Protein AF-A0A540LCJ0-F1 (afdb_monomer_lite)

Secondary structure (DSSP, 8-state):
-HHHHHHHHHHHHHHHHHHHTTTT--SHHHHHHHHHHHHHHHHHHHHHHHHHHHHHH-GGGSTT-

Radius of gyration: 15.33 Å; chains: 1; bounding box: 35×30×34 Å

pLDDT: mean 92.01, std 11.47, range [53.97, 98.69]

Foldseek 3Di:
DVVLLVVLVVLLVVLVVVLVVCPPPDDPVNVVSNVVSVVSNVVSVVVNVVVVCCVVPNPVPPVPD

InterPro domains:
  IPR006501 Pectinesterase inhibitor domain [PF04043] (1-50)
  IPR006501 Pectinesterase inhibitor domain [TIGR01614] (2-54)
  IPR035513 Invertase/pectin methylesterase inhibitor domain superfamily [G3DSA:1.20.140.40] (1-56)
  IPR035513 Inve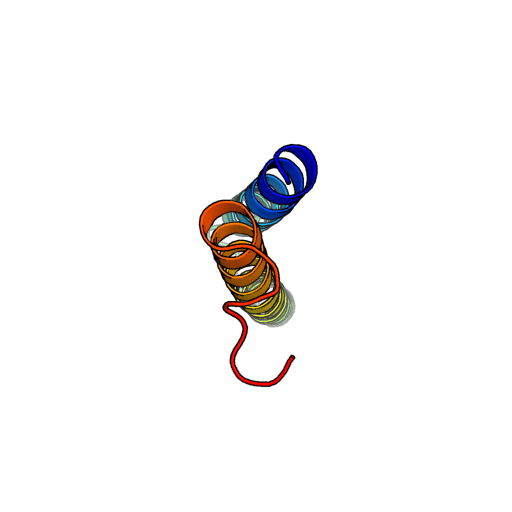rtase/pectin methylesterase inhibitor domain superfamily [SSF101148] (2-54)

Sequence (65 aa):
MADLNTWLSAALTNGDTCLDGFEGQKGKPVKLLQDRVLKVTYITSNALALVNKLATTGLGSLPNL

Organism: Malus baccata (NCBI:txid106549)

Structure (mmCIF, N/CA/C/O backbone):
data_AF-A0A540LCJ0-F1
#
_entry.id   AF-A0A540LCJ0-F1
#
loop_
_atom_site.group_PDB
_atom_site.id
_atom_site.type_symbol
_atom_site.label_atom_id
_atom_site.label_alt_id
_atom_site.label_comp_id
_atom_site.label_asym_id
_atom_site.label_entity_id
_atom_site.label_seq_id
_atom_site.pdbx_PDB_ins_code
_atom_site.Cartn_x
_atom_site.Cartn_y
_atom_site.Cartn_z
_atom_site.occupancy
_atom_site.B_iso_or_equiv
_atom_site.auth_seq_id
_atom_site.auth_comp_id
_atom_site.auth_asym_id
_atom_site.auth_atom_id
_atom_site.pdbx_PDB_model_num
ATOM 1 N N . MET A 1 1 ? 9.586 0.324 -16.302 1.00 84.75 1 MET A N 1
ATOM 2 C CA . MET A 1 1 ? 9.730 -0.073 -14.879 1.00 84.75 1 MET A CA 1
ATOM 3 C C . MET A 1 1 ? 9.585 1.103 -13.923 1.00 84.75 1 MET A C 1
ATOM 5 O O . MET A 1 1 ? 8.913 0.925 -12.919 1.00 84.75 1 MET A O 1
ATOM 9 N N . ALA A 1 2 ? 10.148 2.282 -14.227 1.00 89.38 2 ALA A N 1
ATOM 10 C CA . ALA A 1 2 ? 10.036 3.472 -13.372 1.00 89.38 2 ALA A CA 1
ATOM 11 C C . ALA A 1 2 ? 8.580 3.877 -13.059 1.00 89.38 2 ALA A C 1
ATOM 13 O O . ALA A 1 2 ? 8.245 4.052 -11.889 1.00 89.38 2 ALA A O 1
ATOM 14 N N . ASP A 1 3 ? 7.702 3.925 -14.067 1.00 95.56 3 ASP A N 1
ATOM 15 C CA . ASP A 1 3 ? 6.285 4.269 -13.856 1.00 95.56 3 ASP A CA 1
ATOM 16 C C . ASP A 1 3 ? 5.570 3.249 -12.963 1.00 95.56 3 ASP A C 1
ATOM 18 O O . ASP A 1 3 ? 4.904 3.623 -12.005 1.00 95.56 3 ASP A O 1
ATOM 22 N N . LEU A 1 4 ? 5.780 1.947 -13.207 1.00 95.62 4 LEU A N 1
ATOM 23 C CA . LEU A 1 4 ? 5.209 0.882 -12.373 1.00 95.62 4 LEU A CA 1
ATOM 24 C C . LEU A 1 4 ? 5.684 0.974 -10.920 1.00 95.62 4 LEU A C 1
ATOM 26 O O . LEU A 1 4 ? 4.875 0.836 -10.009 1.00 95.62 4 LEU A O 1
ATOM 30 N N . ASN A 1 5 ? 6.976 1.224 -10.692 1.00 95.00 5 ASN A N 1
ATOM 31 C CA . ASN A 1 5 ? 7.508 1.421 -9.344 1.00 95.00 5 ASN A CA 1
ATOM 32 C C . ASN A 1 5 ? 6.872 2.654 -8.674 1.00 95.00 5 ASN A C 1
ATOM 34 O O . ASN A 1 5 ? 6.441 2.566 -7.524 1.00 95.00 5 ASN A O 1
ATOM 38 N N . THR A 1 6 ? 6.729 3.756 -9.415 1.00 97.25 6 THR A N 1
ATOM 39 C CA . THR A 1 6 ? 6.093 4.991 -8.932 1.00 97.25 6 THR A CA 1
ATOM 40 C C . THR A 1 6 ? 4.637 4.748 -8.539 1.00 97.25 6 THR A C 1
ATOM 42 O O . THR A 1 6 ? 4.226 5.119 -7.442 1.00 97.25 6 THR A O 1
ATOM 45 N N . TRP A 1 7 ? 3.855 4.078 -9.387 1.00 98.19 7 TRP A N 1
ATOM 46 C CA . TRP A 1 7 ? 2.442 3.803 -9.118 1.00 98.19 7 TRP A CA 1
ATOM 47 C C . TRP A 1 7 ? 2.239 2.826 -7.962 1.00 98.19 7 TRP A C 1
ATOM 49 O O . TRP A 1 7 ? 1.359 3.043 -7.133 1.00 98.19 7 TRP A O 1
ATOM 59 N N . LEU A 1 8 ? 3.055 1.773 -7.875 1.00 98.19 8 LEU A N 1
ATOM 60 C CA . LEU A 1 8 ? 2.976 0.805 -6.779 1.00 98.19 8 LEU A CA 1
ATOM 61 C C . LEU A 1 8 ? 3.394 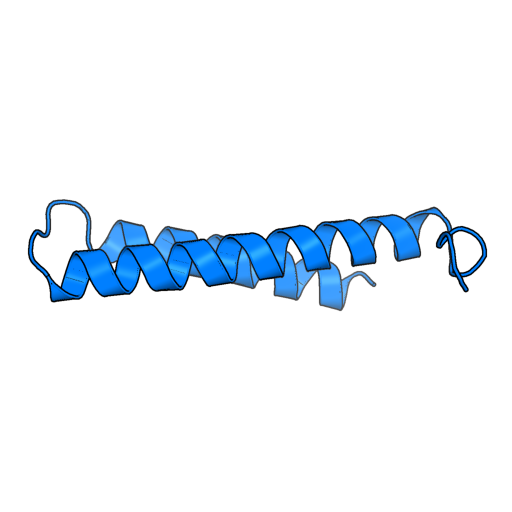1.435 -5.444 1.00 98.19 8 LEU A C 1
ATOM 63 O O . LEU A 1 8 ? 2.729 1.213 -4.435 1.00 98.19 8 LEU A O 1
ATOM 67 N N . SER A 1 9 ? 4.435 2.271 -5.439 1.00 97.94 9 SER A N 1
ATOM 68 C CA . SER A 1 9 ? 4.837 3.026 -4.245 1.00 97.94 9 SER A CA 1
ATOM 69 C C . SER A 1 9 ? 3.744 4.009 -3.818 1.00 97.94 9 SER A C 1
ATOM 71 O O . SER A 1 9 ? 3.374 4.041 -2.648 1.00 97.94 9 SER A O 1
ATOM 73 N N . ALA A 1 10 ? 3.147 4.734 -4.770 1.00 98.50 10 ALA A N 1
ATOM 74 C CA . ALA A 1 10 ? 2.026 5.628 -4.493 1.00 98.50 10 ALA A CA 1
ATOM 75 C C . ALA A 1 10 ? 0.797 4.876 -3.952 1.00 98.50 10 ALA A C 1
ATOM 77 O O . ALA A 1 10 ? 0.132 5.367 -3.047 1.00 98.50 10 ALA A O 1
ATOM 78 N N . ALA A 1 11 ? 0.499 3.675 -4.456 1.00 98.44 11 ALA A N 1
ATOM 79 C CA . ALA A 1 11 ? -0.603 2.860 -3.950 1.00 98.44 11 ALA A CA 1
ATOM 80 C C . ALA A 1 11 ? -0.394 2.419 -2.489 1.00 98.44 11 ALA A C 1
ATOM 82 O O . ALA A 1 11 ? -1.365 2.396 -1.733 1.00 98.44 11 ALA A O 1
ATOM 83 N N . LEU A 1 12 ? 0.846 2.117 -2.079 1.00 98.69 12 LEU A N 1
ATOM 84 C CA . LEU A 1 12 ? 1.183 1.850 -0.673 1.00 98.69 12 LEU A CA 1
ATOM 85 C C . LEU A 1 12 ? 0.962 3.100 0.184 1.00 98.69 12 LEU A C 1
ATOM 87 O O . LEU A 1 12 ? 0.192 3.049 1.139 1.00 98.69 12 LEU A O 1
ATOM 91 N N . THR A 1 13 ? 1.545 4.236 -0.215 1.00 98.56 13 THR A N 1
ATOM 92 C CA . THR A 1 13 ? 1.402 5.507 0.513 1.00 98.56 13 THR A CA 1
ATOM 93 C C . THR A 1 13 ? -0.056 5.942 0.635 1.00 98.56 13 THR A C 1
ATOM 95 O O . THR A 1 13 ? -0.489 6.341 1.709 1.00 98.56 13 THR A O 1
ATOM 98 N N . ASN A 1 14 ? -0.848 5.813 -0.432 1.00 98.38 14 ASN A N 1
ATOM 99 C CA . ASN A 1 14 ? -2.275 6.133 -0.402 1.00 98.38 14 ASN A CA 1
ATOM 100 C C . ASN A 1 14 ? -3.050 5.220 0.560 1.00 98.38 14 ASN A C 1
ATOM 102 O O . ASN A 1 14 ? -4.019 5.665 1.173 1.00 98.38 14 ASN A O 1
ATOM 106 N N . GLY A 1 15 ? -2.642 3.952 0.683 1.00 98.19 15 GLY A N 1
ATOM 107 C CA . GLY A 1 15 ? -3.186 3.024 1.671 1.00 98.19 15 GLY A CA 1
ATOM 108 C C . GLY A 1 15 ? -2.900 3.490 3.096 1.00 98.19 15 GLY A C 1
ATOM 109 O O . GLY A 1 15 ? -3.829 3.585 3.895 1.00 98.19 15 GLY A O 1
ATOM 110 N N . ASP A 1 16 ? -1.652 3.856 3.382 1.00 98.06 16 ASP A N 1
ATOM 111 C CA . ASP A 1 16 ? -1.244 4.358 4.698 1.00 98.06 16 ASP A CA 1
ATOM 112 C C . ASP A 1 16 ? -1.977 5.666 5.045 1.00 98.06 16 ASP A C 1
ATOM 114 O O . ASP A 1 16 ? -2.664 5.737 6.062 1.00 98.06 16 ASP A O 1
ATOM 118 N N . THR A 1 17 ? -1.979 6.649 4.136 1.00 98.06 17 THR A N 1
ATOM 119 C CA . THR A 1 17 ? -2.721 7.913 4.309 1.00 98.06 17 THR A CA 1
ATOM 120 C C . THR A 1 17 ? -4.227 7.689 4.479 1.00 98.06 17 THR A C 1
ATOM 122 O O . THR A 1 17 ? -4.892 8.421 5.215 1.00 98.06 17 THR A O 1
ATOM 125 N N . CYS A 1 18 ? -4.797 6.672 3.822 1.00 96.75 18 CYS A N 1
ATOM 126 C CA . CYS A 1 18 ? -6.191 6.302 4.046 1.00 96.75 18 CYS A CA 1
ATOM 127 C C . CYS A 1 18 ? -6.420 5.871 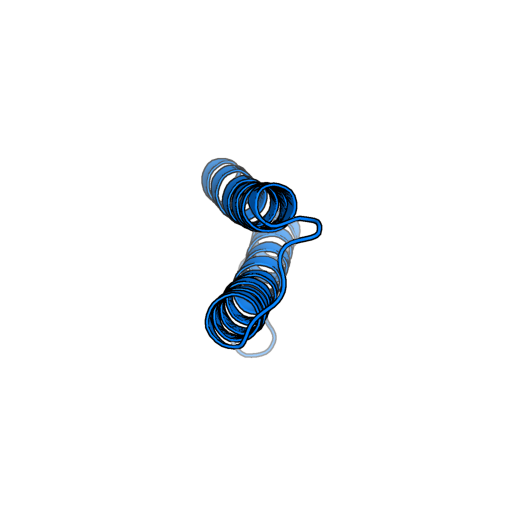5.498 1.00 96.75 18 CYS A C 1
ATOM 129 O O . CYS A 1 18 ? -7.422 6.288 6.073 1.00 96.75 18 CYS A O 1
ATOM 131 N N . LEU A 1 19 ? -5.523 5.076 6.092 1.00 97.62 19 LEU A N 1
ATOM 132 C CA . LEU A 1 19 ? -5.643 4.627 7.483 1.00 97.62 19 LEU A CA 1
ATOM 133 C C . LEU A 1 19 ? -5.442 5.762 8.486 1.00 97.62 19 LEU A C 1
ATOM 135 O O . LEU A 1 19 ? -6.189 5.814 9.466 1.00 97.62 19 LEU A O 1
ATOM 139 N N . ASP A 1 20 ? -4.520 6.685 8.209 1.00 97.69 20 ASP A N 1
ATOM 140 C CA . ASP A 1 20 ? -4.299 7.886 9.025 1.00 97.69 20 ASP A CA 1
ATOM 141 C C . ASP A 1 20 ? -5.591 8.710 9.162 1.00 97.69 20 ASP A C 1
ATOM 143 O O . ASP A 1 20 ? -5.938 9.181 10.245 1.00 97.69 20 ASP A O 1
ATOM 147 N N . GLY A 1 21 ? -6.389 8.802 8.090 1.00 97.12 21 GLY A N 1
ATOM 148 C CA . GLY A 1 21 ? -7.691 9.482 8.106 1.00 97.12 21 GLY A CA 1
ATOM 149 C C . GLY A 1 21 ? -8.737 8.866 9.051 1.00 97.12 21 GLY A C 1
ATOM 150 O O . GLY A 1 21 ? -9.746 9.508 9.348 1.00 97.12 21 GLY A O 1
ATOM 151 N N . PHE A 1 22 ? -8.513 7.642 9.537 1.00 96.69 22 PHE A N 1
ATOM 152 C CA . PHE A 1 22 ? -9.371 6.957 10.510 1.00 96.69 22 PHE A CA 1
ATOM 153 C C . PHE A 1 22 ? -8.685 6.749 11.865 1.00 96.69 22 PHE A C 1
ATOM 155 O O . PHE A 1 22 ? -9.200 5.992 12.698 1.00 96.69 22 PHE A O 1
ATOM 162 N N . GLU A 1 23 ? -7.551 7.399 12.125 1.00 95.06 23 GLU A N 1
ATOM 163 C CA . GLU A 1 23 ? -6.878 7.292 13.415 1.00 95.06 23 GLU A CA 1
ATOM 164 C C . GLU A 1 23 ? -7.821 7.696 14.569 1.00 95.06 23 GLU A C 1
ATOM 166 O O . GLU A 1 23 ? -8.617 8.634 14.482 1.00 95.06 23 GLU A O 1
ATOM 171 N N . GLY A 1 24 ? -7.810 6.913 15.651 1.00 94.44 24 GLY A N 1
ATOM 172 C CA . GLY A 1 24 ? -8.698 7.105 16.804 1.00 94.44 24 GLY A CA 1
ATOM 173 C C . GLY A 1 24 ? -10.161 6.689 16.589 1.00 94.44 24 GLY A C 1
ATOM 174 O O . GLY A 1 24 ? -10.896 6.545 17.571 1.00 94.44 24 GLY A O 1
ATOM 175 N N . GLN A 1 25 ? -10.590 6.418 15.352 1.00 95.75 25 GLN A N 1
ATOM 176 C CA . GLN A 1 25 ? -11.930 5.908 15.064 1.00 95.75 25 GLN A CA 1
ATOM 177 C C . GLN A 1 25 ? -12.029 4.418 15.410 1.00 95.75 25 GLN A C 1
ATOM 179 O O . GLN A 1 25 ? -11.117 3.626 15.167 1.00 95.75 25 GLN A O 1
ATOM 184 N N . LYS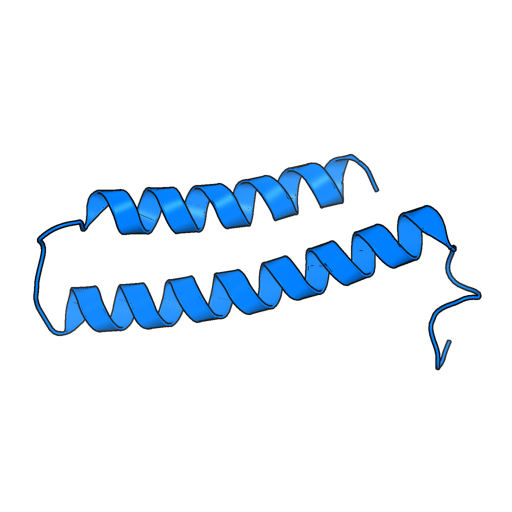 A 1 26 ? -13.165 4.008 15.983 1.00 93.00 26 LYS A N 1
ATOM 185 C CA . LYS A 1 26 ? -13.426 2.616 16.379 1.00 93.00 26 LYS A CA 1
ATOM 186 C C . LYS A 1 26 ? -14.757 2.145 15.814 1.00 93.00 26 LYS A C 1
ATOM 188 O O . LYS A 1 26 ? -15.701 2.913 15.681 1.00 93.00 26 LYS A O 1
ATOM 193 N N . GLY A 1 27 ? -14.846 0.853 15.515 1.00 97.31 27 GLY A N 1
ATOM 194 C CA . GLY A 1 27 ? -16.083 0.221 15.066 1.00 97.31 27 GLY A CA 1
ATOM 195 C C . GLY A 1 27 ? -15.844 -0.865 14.028 1.00 97.31 27 GLY A C 1
ATOM 196 O O . GLY A 1 27 ? -14.795 -0.928 13.387 1.00 97.31 27 GLY A O 1
ATOM 197 N N . LYS A 1 28 ? -16.847 -1.729 13.843 1.00 97.75 28 LYS A N 1
ATOM 198 C CA . LYS A 1 28 ? -16.792 -2.824 12.864 1.00 97.75 28 LYS A CA 1
ATOM 199 C C . LYS A 1 28 ? -16.478 -2.340 11.434 1.00 97.75 28 LYS A C 1
ATOM 201 O O . LYS A 1 28 ? -15.658 -2.992 10.793 1.00 97.75 28 LYS A O 1
ATOM 206 N N . PRO A 1 29 ? -17.044 -1.223 10.928 1.00 97.12 29 PRO A N 1
ATOM 207 C CA . PRO A 1 29 ? -16.710 -0.728 9.591 1.00 97.12 29 PRO A CA 1
ATOM 208 C C . PRO A 1 29 ? -15.242 -0.307 9.447 1.00 97.12 29 PRO A C 1
ATOM 210 O O . PRO A 1 29 ? -14.610 -0.677 8.464 1.00 97.12 29 PRO A O 1
ATOM 213 N N . VAL A 1 30 ? -14.686 0.394 10.444 1.00 97.12 30 VAL A N 1
ATOM 214 C CA . VAL A 1 30 ? -13.278 0.833 10.445 1.00 97.12 30 VAL A CA 1
ATOM 215 C C . VAL A 1 30 ? -12.340 -0.371 10.456 1.00 97.12 30 VAL A C 1
ATOM 217 O O . VAL A 1 30 ? -11.404 -0.424 9.667 1.00 97.12 30 VAL A O 1
ATOM 220 N N . LYS A 1 31 ? -12.641 -1.394 11.266 1.00 97.81 31 LYS A N 1
ATOM 221 C CA . LYS A 1 31 ? -11.856 -2.636 11.280 1.00 97.81 31 LYS A CA 1
ATOM 222 C C . LYS A 1 31 ? -11.895 -3.362 9.931 1.00 97.81 31 LYS A C 1
ATOM 224 O O . LYS A 1 31 ? -10.862 -3.782 9.428 1.00 97.81 31 LYS A O 1
ATOM 229 N N . LEU A 1 32 ? -13.073 -3.465 9.309 1.00 98.12 32 LEU A N 1
ATOM 230 C CA . LEU A 1 32 ? -13.205 -4.065 7.976 1.00 98.12 32 LEU A CA 1
ATOM 231 C C . LEU A 1 32 ? -12.444 -3.275 6.902 1.00 98.12 32 LEU A C 1
ATOM 233 O O . LEU A 1 32 ? -11.915 -3.882 5.972 1.00 98.12 32 LEU A O 1
ATOM 237 N N . LEU A 1 33 ? -12.404 -1.944 7.008 1.00 97.75 33 LEU A N 1
ATOM 238 C CA . LEU A 1 33 ? -11.602 -1.094 6.131 1.00 97.75 33 LEU A CA 1
ATOM 239 C C . LEU A 1 33 ? -10.106 -1.363 6.335 1.00 97.75 33 LEU A C 1
ATOM 241 O O .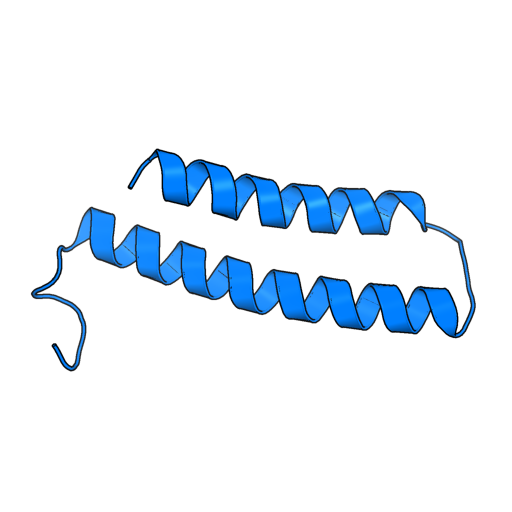 LEU A 1 33 ? -9.422 -1.654 5.359 1.00 97.75 33 LEU A O 1
ATOM 245 N N . GLN A 1 34 ? -9.627 -1.345 7.583 1.00 97.94 34 GLN A N 1
ATOM 246 C CA . GLN A 1 34 ? -8.236 -1.650 7.941 1.00 97.94 34 GLN A CA 1
ATOM 247 C C . GLN A 1 34 ? -7.796 -3.015 7.396 1.00 97.94 34 GLN A C 1
ATOM 249 O O . GLN A 1 34 ? -6.775 -3.106 6.718 1.00 97.94 34 GLN A O 1
ATOM 254 N N . ASP A 1 35 ? -8.611 -4.056 7.593 1.00 98.06 35 ASP A N 1
ATOM 255 C CA . ASP A 1 35 ? -8.330 -5.405 7.089 1.00 98.06 35 ASP A CA 1
ATOM 256 C C . ASP A 1 35 ? -8.242 -5.448 5.551 1.00 98.06 35 ASP A C 1
ATOM 258 O O . ASP A 1 35 ? -7.466 -6.220 4.981 1.00 98.06 35 ASP A O 1
ATOM 262 N N . ARG A 1 36 ? -9.051 -4.642 4.848 1.00 98.19 36 ARG A N 1
ATOM 263 C CA . ARG A 1 36 ? -9.025 -4.551 3.378 1.00 98.19 36 ARG A CA 1
ATOM 264 C C . ARG A 1 36 ? -7.800 -3.796 2.881 1.00 98.19 36 ARG A C 1
ATOM 266 O O . ARG A 1 36 ? -7.154 -4.283 1.956 1.00 98.19 36 ARG A O 1
ATOM 273 N N . VAL A 1 37 ? -7.477 -2.656 3.489 1.00 98.38 37 VAL A N 1
ATOM 274 C CA . VAL A 1 37 ? -6.282 -1.877 3.136 1.00 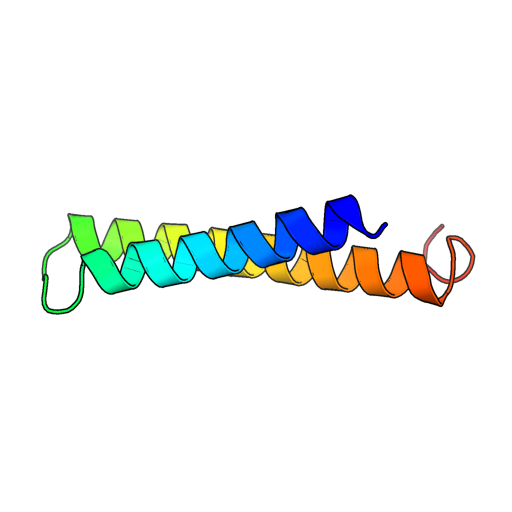98.38 37 VAL A CA 1
ATOM 275 C C . VAL A 1 37 ? -5.034 -2.723 3.360 1.00 98.38 37 VAL A C 1
ATOM 277 O O . VAL A 1 37 ? -4.239 -2.854 2.440 1.00 98.38 37 VAL A O 1
ATOM 280 N N . LEU A 1 38 ? -4.933 -3.425 4.493 1.00 98.06 38 LEU A N 1
ATOM 281 C CA . LEU A 1 38 ? -3.809 -4.318 4.784 1.00 98.06 38 LEU A CA 1
ATOM 282 C C . LEU A 1 38 ? -3.618 -5.400 3.704 1.00 98.06 38 LEU A C 1
ATOM 284 O O . LEU A 1 38 ? -2.496 -5.666 3.273 1.00 98.06 38 LEU A O 1
ATOM 288 N N . LYS A 1 39 ? -4.707 -6.008 3.215 1.00 98.44 39 LYS A N 1
ATOM 289 C CA . LYS A 1 39 ? -4.637 -6.980 2.108 1.00 98.44 39 LYS A CA 1
ATOM 290 C C . LYS A 1 39 ? -4.109 -6.352 0.820 1.00 98.44 39 LYS A C 1
ATOM 292 O O . LYS A 1 39 ? -3.286 -6.969 0.146 1.00 98.44 39 LYS A O 1
ATOM 297 N N . VAL A 1 40 ? -4.567 -5.147 0.482 1.00 98.06 40 VAL A N 1
ATOM 298 C CA . VAL A 1 40 ? -4.072 -4.412 -0.691 1.00 98.06 40 VAL A CA 1
ATOM 299 C C . VAL A 1 40 ? -2.594 -4.065 -0.518 1.00 98.06 40 VAL A C 1
ATOM 301 O O . VAL A 1 40 ? -1.823 -4.292 -1.446 1.00 98.06 40 VAL A O 1
ATOM 304 N N . THR A 1 41 ? -2.169 -3.625 0.668 1.00 98.50 41 THR A N 1
ATOM 305 C CA . THR A 1 41 ? -0.763 -3.345 0.992 1.00 98.50 41 THR A CA 1
ATOM 306 C C . THR A 1 41 ? 0.128 -4.560 0.734 1.00 98.50 41 THR A C 1
ATOM 308 O O . THR A 1 41 ? 1.159 -4.424 0.078 1.00 98.50 41 THR A O 1
ATOM 311 N N . TYR A 1 42 ? -0.279 -5.761 1.161 1.00 98.44 42 TYR A N 1
ATOM 312 C CA . TYR A 1 42 ? 0.484 -6.988 0.889 1.00 98.44 42 TYR A CA 1
ATOM 313 C C . TYR A 1 42 ? 0.581 -7.327 -0.602 1.00 98.44 42 TYR A C 1
ATOM 315 O O . TYR A 1 42 ? 1.640 -7.729 -1.082 1.00 98.44 42 TYR A O 1
ATOM 323 N N . ILE A 1 43 ? -0.511 -7.183 -1.353 1.00 98.38 43 ILE A N 1
ATOM 324 C CA . ILE A 1 43 ? -0.507 -7.472 -2.794 1.00 98.38 43 ILE A CA 1
ATOM 325 C C . ILE A 1 43 ? 0.400 -6.476 -3.527 1.00 98.38 43 ILE A C 1
ATOM 327 O O . ILE A 1 43 ? 1.235 -6.878 -4.339 1.00 98.38 43 ILE A O 1
ATOM 331 N N . THR A 1 44 ? 0.271 -5.189 -3.210 1.00 98.56 44 THR A N 1
ATOM 332 C CA . THR A 1 44 ? 1.050 -4.114 -3.830 1.00 98.56 44 THR A CA 1
ATOM 333 C C . THR A 1 44 ? 2.537 -4.225 -3.495 1.00 98.56 44 THR A C 1
ATOM 335 O O . THR A 1 44 ? 3.366 -4.062 -4.389 1.00 98.56 44 THR A O 1
ATOM 338 N N . SER A 1 45 ? 2.901 -4.561 -2.252 1.00 98.50 45 SER A N 1
ATOM 339 C CA . SER A 1 45 ? 4.307 -4.725 -1.858 1.00 98.50 45 SER A CA 1
ATOM 340 C C . SER A 1 45 ? 4.961 -5.931 -2.539 1.00 98.50 45 SER A C 1
ATOM 342 O O . SER A 1 45 ? 6.079 -5.817 -3.045 1.00 98.50 45 SER A O 1
ATOM 344 N N . ASN A 1 46 ? 4.240 -7.050 -2.663 1.00 97.88 46 ASN A N 1
ATOM 345 C CA . ASN A 1 46 ? 4.695 -8.208 -3.435 1.00 97.88 46 ASN A CA 1
ATOM 346 C C . ASN A 1 46 ? 4.888 -7.856 -4.917 1.00 97.88 46 ASN A C 1
ATOM 348 O O . ASN A 1 46 ? 5.916 -8.193 -5.506 1.00 97.88 46 ASN A O 1
ATOM 352 N N . ALA A 1 47 ? 3.932 -7.144 -5.522 1.00 97.25 47 ALA A N 1
ATOM 353 C CA . ALA A 1 47 ? 4.045 -6.688 -6.906 1.00 97.25 47 ALA A CA 1
ATOM 354 C C . ALA A 1 47 ? 5.250 -5.753 -7.098 1.00 97.25 47 ALA A C 1
ATOM 356 O O . ALA A 1 47 ? 6.005 -5.913 -8.057 1.00 97.25 47 ALA A O 1
ATOM 357 N N . LEU A 1 48 ? 5.480 -4.827 -6.164 1.00 97.19 48 LEU A N 1
ATOM 358 C CA . LEU A 1 48 ? 6.629 -3.924 -6.190 1.00 97.19 48 LEU A CA 1
ATOM 359 C C . LEU A 1 48 ? 7.949 -4.695 -6.104 1.00 97.19 48 LEU A C 1
ATOM 361 O O . LEU A 1 48 ? 8.873 -4.404 -6.862 1.00 97.19 48 LEU A O 1
ATOM 365 N N . ALA A 1 49 ? 8.032 -5.715 -5.246 1.00 95.19 49 ALA A N 1
ATOM 366 C CA . ALA A 1 49 ? 9.206 -6.577 -5.153 1.00 95.19 49 ALA A CA 1
ATOM 367 C C . ALA A 1 49 ? 9.476 -7.327 -6.469 1.00 95.19 49 ALA A C 1
ATOM 369 O O . ALA A 1 49 ? 10.617 -7.369 -6.933 1.00 95.19 49 ALA A O 1
ATOM 370 N N . LEU A 1 50 ? 8.434 -7.869 -7.108 1.00 93.94 50 LEU A N 1
ATOM 371 C CA . LEU A 1 50 ? 8.550 -8.546 -8.404 1.00 93.94 50 LEU A CA 1
ATOM 372 C C . LEU A 1 50 ? 8.995 -7.590 -9.513 1.00 93.94 50 LEU A C 1
ATOM 374 O O . LEU A 1 50 ? 9.893 -7.930 -10.284 1.00 93.94 50 LEU A O 1
ATOM 378 N N . VAL A 1 51 ? 8.415 -6.389 -9.569 1.00 93.75 51 VAL A N 1
ATOM 379 C CA . VAL A 1 51 ? 8.819 -5.334 -10.507 1.00 93.75 51 VAL A CA 1
ATOM 380 C C . VAL A 1 51 ? 10.282 -4.961 -10.264 1.00 93.75 51 VAL A C 1
ATOM 382 O O . VAL A 1 51 ? 11.080 -4.973 -11.193 1.00 93.75 51 VAL A O 1
ATOM 385 N N . ASN A 1 52 ? 10.694 -4.723 -9.023 1.00 92.19 52 ASN A N 1
ATOM 386 C CA . ASN A 1 52 ? 12.086 -4.386 -8.720 1.00 92.19 52 ASN A CA 1
ATOM 387 C C . ASN A 1 52 ? 13.057 -5.503 -9.112 1.00 92.19 52 ASN A C 1
ATOM 389 O O . ASN A 1 52 ? 14.098 -5.229 -9.715 1.00 92.19 52 ASN A O 1
ATOM 393 N N . LYS A 1 53 ? 12.702 -6.764 -8.851 1.00 90.31 53 LYS A N 1
ATOM 394 C CA . LYS A 1 53 ? 13.499 -7.911 -9.296 1.00 90.31 53 LYS A CA 1
ATOM 395 C C . LYS A 1 53 ? 13.597 -7.940 -10.820 1.00 90.31 53 LYS A C 1
ATOM 397 O O . LYS A 1 53 ? 14.691 -7.924 -11.361 1.00 90.31 53 LYS A O 1
ATOM 402 N N . LEU A 1 54 ? 12.476 -7.857 -11.528 1.00 89.25 54 LEU A N 1
ATOM 403 C CA . LEU A 1 54 ? 12.470 -7.851 -12.989 1.00 89.25 54 LEU A CA 1
ATOM 404 C C . LEU A 1 54 ? 13.282 -6.684 -13.589 1.00 89.25 54 LEU A C 1
ATOM 406 O O . LEU A 1 54 ? 13.975 -6.872 -14.585 1.00 89.25 54 LEU A O 1
ATOM 410 N N . ALA A 1 55 ? 13.232 -5.495 -12.984 1.00 88.81 55 ALA A N 1
ATOM 411 C CA . ALA A 1 55 ? 13.983 -4.328 -13.446 1.00 88.81 55 ALA A CA 1
ATOM 412 C C . ALA A 1 55 ? 15.498 -4.492 -13.273 1.00 88.81 55 ALA A C 1
ATOM 414 O O . ALA A 1 55 ? 16.262 -3.975 -14.082 1.00 88.81 55 ALA A O 1
ATOM 415 N N . THR A 1 56 ? 15.918 -5.181 -12.209 1.00 87.31 56 THR A N 1
ATOM 416 C CA . THR A 1 56 ? 17.332 -5.343 -11.844 1.00 87.31 56 THR A CA 1
ATOM 417 C C . THR A 1 56 ? 17.981 -6.546 -12.516 1.00 87.31 56 THR A C 1
ATOM 419 O O . THR A 1 56 ? 19.143 -6.466 -12.901 1.00 87.31 56 THR A O 1
ATOM 422 N N . THR A 1 57 ? 17.249 -7.649 -12.681 1.00 85.88 57 THR A N 1
ATOM 423 C CA . THR A 1 57 ? 17.811 -8.923 -13.151 1.00 85.88 57 THR A CA 1
ATOM 424 C C . THR A 1 57 ? 17.264 -9.395 -14.503 1.00 85.88 57 THR A C 1
ATOM 426 O O . THR A 1 57 ? 17.786 -10.361 -15.057 1.00 85.88 57 THR A O 1
ATOM 429 N N . GLY A 1 58 ? 16.243 -8.736 -15.068 1.00 74.06 58 GLY A N 1
ATOM 430 C CA . GLY A 1 58 ? 15.610 -9.133 -16.335 1.00 74.06 58 GLY A CA 1
ATOM 431 C C . GLY A 1 58 ? 14.792 -10.436 -16.247 1.00 74.06 58 GLY A C 1
ATOM 432 O O . GLY A 1 58 ? 14.795 -11.128 -15.228 1.00 74.06 58 GLY A O 1
ATOM 433 N N . LEU A 1 59 ? 14.066 -10.786 -17.320 1.00 70.56 59 LEU A N 1
ATOM 434 C CA . LEU A 1 59 ? 13.157 -11.953 -17.358 1.00 70.56 59 LEU A CA 1
ATOM 435 C C . LEU A 1 59 ? 13.867 -13.295 -17.114 1.00 70.56 59 LEU A C 1
ATOM 437 O O . LEU A 1 59 ? 13.281 -14.169 -16.489 1.00 70.56 59 LEU A O 1
ATOM 441 N N . GLY A 1 60 ? 15.135 -13.437 -17.516 1.00 67.88 60 GLY A N 1
ATOM 442 C CA . GLY A 1 60 ? 15.905 -14.689 -17.403 1.00 67.88 60 GLY A CA 1
ATOM 443 C C . GLY A 1 60 ? 16.299 -15.105 -15.979 1.00 67.88 60 GLY A C 1
ATOM 444 O O . GLY A 1 60 ? 17.081 -16.029 -15.796 1.00 67.88 60 GLY A O 1
ATOM 445 N N . SER A 1 61 ? 15.802 -14.402 -14.964 1.00 61.22 61 SER A N 1
ATOM 446 C CA . SER A 1 61 ? 16.114 -14.621 -13.546 1.00 61.22 61 SER A CA 1
ATOM 447 C C . SER A 1 61 ? 14.886 -14.993 -12.708 1.00 61.22 61 SER A C 1
ATOM 449 O O . SER A 1 61 ? 14.979 -15.139 -11.481 1.00 61.22 61 SER A O 1
ATOM 451 N N . LEU A 1 62 ? 13.706 -15.078 -13.330 1.00 63.00 62 LEU A N 1
ATOM 452 C CA . LEU A 1 62 ? 12.492 -15.547 -12.677 1.00 63.00 62 LEU A CA 1
ATOM 453 C C . LEU A 1 62 ? 12.563 -17.076 -12.616 1.00 63.00 62 LEU A C 1
ATOM 455 O O . LEU A 1 62 ? 12.589 -17.714 -13.662 1.00 63.00 62 LEU A O 1
ATOM 459 N N . PRO A 1 63 ? 12.615 -17.689 -11.418 1.00 57.62 63 PRO A N 1
ATOM 460 C CA . PRO A 1 63 ? 12.524 -19.134 -11.340 1.00 57.62 63 PRO A CA 1
ATOM 461 C C . PRO A 1 63 ? 11.144 -19.500 -11.892 1.00 57.62 63 PRO A C 1
ATOM 463 O O . PRO A 1 63 ? 10.136 -19.064 -11.333 1.00 57.62 63 PRO A O 1
ATOM 466 N N . ASN A 1 64 ? 11.117 -20.259 -12.990 1.00 57.84 64 ASN A N 1
ATOM 467 C CA . ASN A 1 64 ? 9.934 -20.730 -13.727 1.00 57.84 64 ASN A CA 1
ATOM 468 C C . ASN A 1 64 ? 9.439 -19.880 -14.922 1.00 57.84 64 ASN A C 1
ATOM 470 O O . ASN A 1 64 ? 8.286 -20.048 -15.323 1.00 57.84 64 ASN A O 1
ATOM 474 N N . LEU A 1 65 ? 10.285 -19.039 -15.528 1.00 53.97 65 LEU A N 1
ATOM 475 C CA . LEU A 1 65 ? 10.135 -18.604 -16.929 1.00 53.97 65 LEU A CA 1
ATOM 476 C C . LEU A 1 65 ? 11.461 -18.803 -17.671 1.00 53.97 65 LEU A C 1
ATOM 478 O O . LEU A 1 65 ? 11.409 -19.256 -18.833 1.00 53.97 65 LEU A O 1
#